Protein AF-A0A8S4SHE2-F1 (afdb_monomer_lite)

Structure (mmCIF, N/CA/C/O backbone):
data_AF-A0A8S4SHE2-F1
#
_entry.id   AF-A0A8S4SHE2-F1
#
loop_
_atom_site.group_PDB
_atom_site.id
_atom_site.type_symbol
_atom_site.label_atom_id
_atom_site.label_alt_id
_atom_site.label_comp_id
_atom_site.label_asym_id
_atom_site.label_entity_id
_atom_site.label_seq_id
_atom_site.pdbx_PDB_ins_code
_atom_site.Cartn_x
_atom_site.Cartn_y
_atom_site.Cartn_z
_atom_site.occupancy
_atom_site.B_iso_or_equiv
_atom_site.auth_seq_id
_atom_site.auth_comp_id
_atom_site.auth_asym_id
_atom_site.auth_atom_id
_atom_site.pdbx_PDB_model_num
ATOM 1 N N . MET A 1 1 ? -1.600 -21.974 38.500 1.00 65.69 1 MET A N 1
ATOM 2 C CA . MET A 1 1 ? -2.613 -21.089 37.871 1.00 65.69 1 MET A CA 1
ATOM 3 C C . MET A 1 1 ? -2.006 -19.765 37.409 1.00 65.69 1 MET A C 1
ATOM 5 O O . MET A 1 1 ? -2.206 -19.420 36.256 1.00 65.69 1 MET A O 1
ATOM 9 N N . LEU A 1 2 ? -1.180 -19.101 38.228 1.00 74.38 2 LEU A N 1
ATOM 10 C CA . LEU A 1 2 ? -0.474 -17.855 37.873 1.00 74.38 2 LEU A CA 1
ATOM 11 C C . LEU A 1 2 ? 0.337 -17.920 36.565 1.00 74.38 2 LEU A C 1
ATOM 13 O O . LEU A 1 2 ? 0.237 -17.010 35.753 1.00 74.38 2 LEU A O 1
ATOM 17 N N . LEU A 1 3 ? 1.057 -19.021 36.311 1.00 78.56 3 LEU A N 1
ATOM 18 C CA . LEU A 1 3 ? 1.857 -19.192 35.089 1.00 78.56 3 LEU A CA 1
ATOM 19 C C . LEU A 1 3 ? 1.010 -19.191 33.802 1.00 78.56 3 LEU A C 1
ATOM 21 O O . LEU A 1 3 ? 1.444 -18.660 32.788 1.00 78.56 3 LEU A O 1
ATOM 25 N N . LYS A 1 4 ? -0.215 -19.737 33.849 1.00 77.75 4 LYS A N 1
ATOM 26 C CA . LYS A 1 4 ? -1.147 -19.724 32.707 1.00 77.75 4 LYS A CA 1
ATOM 27 C C . LYS A 1 4 ? -1.701 -18.322 32.451 1.00 77.75 4 LYS A C 1
ATOM 29 O O . LYS A 1 4 ? -1.794 -17.923 31.299 1.00 77.75 4 LYS A O 1
ATOM 34 N N . CYS A 1 5 ? -2.018 -17.569 33.507 1.00 80.38 5 CYS A N 1
ATOM 35 C CA . CYS A 1 5 ? -2.469 -16.182 33.370 1.00 80.38 5 CYS A CA 1
ATOM 36 C C . CYS A 1 5 ? -1.366 -15.285 32.794 1.00 80.38 5 CYS A C 1
ATOM 38 O O . CYS A 1 5 ? -1.637 -14.485 31.907 1.00 80.38 5 CYS A O 1
ATOM 40 N N . LEU A 1 6 ? -0.123 -15.468 33.253 1.00 84.50 6 LEU A N 1
ATOM 41 C CA . LEU A 1 6 ? 1.050 -14.770 32.723 1.00 84.50 6 LEU A CA 1
ATOM 42 C C . LEU A 1 6 ? 1.265 -15.082 31.238 1.00 84.50 6 LEU A C 1
ATOM 44 O O . LEU A 1 6 ? 1.481 -14.165 30.454 1.00 84.50 6 LEU A O 1
ATOM 48 N N . LEU A 1 7 ? 1.128 -16.352 30.841 1.00 84.31 7 LEU A N 1
ATOM 49 C CA . LEU A 1 7 ? 1.239 -16.757 29.439 1.00 84.31 7 LEU A CA 1
ATOM 50 C C . LEU A 1 7 ? 0.158 -16.101 28.563 1.00 84.31 7 LEU A C 1
ATOM 52 O O . LEU A 1 7 ? 0.476 -15.568 27.506 1.00 84.31 7 LEU A O 1
ATOM 56 N N . CYS A 1 8 ? -1.103 -16.087 29.015 1.00 79.38 8 CYS A N 1
ATOM 57 C CA . CYS A 1 8 ? -2.193 -15.426 28.290 1.00 79.38 8 CYS A CA 1
ATOM 58 C C . CYS A 1 8 ? -1.965 -13.916 28.153 1.00 79.38 8 CYS A C 1
ATOM 60 O O . CYS A 1 8 ? -2.178 -13.370 27.078 1.00 79.38 8 CYS A O 1
ATOM 62 N N . PHE A 1 9 ? -1.503 -13.253 29.216 1.00 79.81 9 PHE A N 1
ATOM 63 C CA . PHE A 1 9 ? -1.263 -11.809 29.207 1.00 79.81 9 PHE A CA 1
ATOM 64 C C . PHE A 1 9 ? -0.121 -11.420 28.253 1.00 79.81 9 PHE A C 1
ATOM 66 O O . PHE A 1 9 ? -0.226 -10.449 27.507 1.00 79.81 9 PHE A O 1
ATOM 73 N N . VAL A 1 10 ? 0.950 -12.220 28.216 1.00 82.25 10 VAL A N 1
ATOM 74 C CA . VAL A 1 10 ? 2.067 -12.045 27.273 1.00 82.25 10 VAL A CA 1
ATOM 75 C C . VAL A 1 10 ? 1.609 -12.261 25.826 1.00 82.25 10 VAL A C 1
ATOM 77 O O . VAL A 1 10 ? 1.970 -11.472 24.958 1.00 82.25 10 VAL A O 1
ATOM 80 N N . LEU A 1 11 ? 0.769 -13.269 25.565 1.00 74.50 11 LEU A N 1
ATOM 81 C CA . LEU A 1 11 ? 0.211 -13.519 24.230 1.00 74.50 11 LEU A CA 1
ATOM 82 C C . LEU A 1 11 ? -0.664 -12.356 23.741 1.00 74.50 11 LEU A C 1
ATOM 84 O O . LEU A 1 11 ? -0.523 -11.953 22.595 1.00 74.50 11 LEU A O 1
ATOM 88 N N . THR A 1 12 ? -1.499 -11.766 24.603 1.00 71.25 12 THR A N 1
ATOM 89 C CA . THR A 1 12 ? -2.326 -10.601 24.232 1.00 71.25 12 THR A CA 1
ATOM 90 C C . THR A 1 12 ? -1.516 -9.327 23.986 1.00 71.25 12 THR A C 1
ATOM 92 O O . THR A 1 12 ? -1.921 -8.491 23.185 1.00 71.25 12 THR A O 1
ATOM 95 N N . LEU A 1 13 ? -0.370 -9.166 24.657 1.00 67.75 13 LEU A N 1
ATOM 96 C CA . LEU A 1 13 ? 0.529 -8.023 24.446 1.00 67.75 13 LEU A CA 1
ATOM 97 C C . LEU A 1 13 ? 1.365 -8.156 23.165 1.00 67.75 13 LEU A C 1
ATOM 99 O O . LEU A 1 13 ? 1.761 -7.149 22.589 1.00 67.75 13 LEU A O 1
ATOM 103 N N . LEU A 1 14 ? 1.636 -9.384 22.714 1.00 62.00 14 LEU A N 1
ATOM 104 C CA . LEU A 1 14 ? 2.387 -9.657 21.483 1.00 62.00 14 LEU A CA 1
ATOM 105 C C . LEU A 1 14 ? 1.541 -9.500 20.211 1.00 62.00 14 LEU A C 1
ATOM 107 O O . LEU A 1 14 ? 2.104 -9.389 19.128 1.00 62.00 14 LEU A O 1
ATOM 111 N N . THR A 1 15 ? 0.212 -9.468 20.331 1.00 56.28 15 THR A N 1
ATOM 112 C CA . THR A 1 15 ? -0.725 -9.303 19.207 1.00 56.28 15 THR A CA 1
ATOM 113 C C . THR A 1 15 ? -1.235 -7.873 19.071 1.00 56.28 15 THR A C 1
ATOM 115 O O . THR A 1 15 ? -2.353 -7.675 18.598 1.00 56.28 15 THR A O 1
ATOM 118 N N . ILE A 1 16 ? -0.464 -6.861 19.488 1.00 53.09 16 ILE A N 1
ATOM 119 C CA . ILE A 1 16 ? -0.744 -5.479 19.075 1.00 53.09 16 ILE A CA 1
ATOM 120 C C . ILE A 1 16 ? -0.407 -5.399 17.583 1.00 53.09 16 ILE A C 1
ATOM 122 O O . ILE A 1 16 ? 0.641 -4.906 17.173 1.00 53.09 16 ILE A O 1
ATOM 126 N N . GLU A 1 17 ? -1.284 -5.962 16.758 1.00 53.50 17 GLU A N 1
ATOM 127 C CA . GLU A 1 17 ? -1.369 -5.599 15.361 1.00 53.50 17 GLU A CA 1
ATOM 128 C C . GLU A 1 17 ? -1.791 -4.136 15.379 1.00 53.50 17 GLU A C 1
ATOM 130 O O . GLU A 1 17 ? -2.898 -3.803 15.808 1.00 53.50 17 GLU A O 1
ATOM 135 N N . CYS A 1 18 ? -0.868 -3.247 15.016 1.00 50.56 18 CYS A N 1
ATOM 136 C CA . CYS A 1 18 ? -1.185 -1.853 14.761 1.00 50.56 18 CYS A CA 1
ATOM 137 C C . CYS A 1 18 ? -2.160 -1.820 13.580 1.00 50.56 18 CYS A C 1
ATOM 139 O O . CYS A 1 18 ? -1.736 -1.704 12.431 1.00 50.56 18 CYS A O 1
ATOM 141 N N . TYR A 1 19 ? -3.452 -1.997 13.864 1.00 61.12 19 TYR A N 1
ATOM 142 C CA . TYR 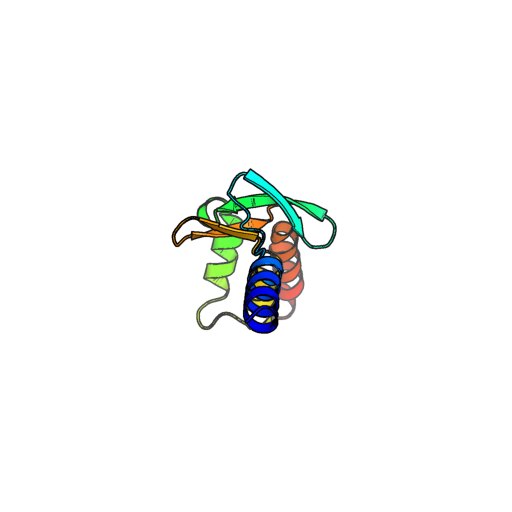A 1 19 ? -4.525 -1.810 12.903 1.00 61.12 19 TYR A CA 1
ATOM 143 C C . TYR A 1 19 ? -4.501 -0.349 12.509 1.00 61.12 19 TYR A C 1
ATOM 145 O O . TYR A 1 19 ? -4.874 0.515 13.298 1.00 61.12 19 TYR A O 1
ATOM 153 N N . GLN A 1 20 ? -3.981 -0.103 11.314 1.00 74.12 20 GLN A N 1
ATOM 154 C CA . GLN A 1 20 ? -3.879 1.229 10.767 1.00 74.12 20 GLN A CA 1
ATOM 155 C C . GLN A 1 20 ? -5.136 1.503 9.945 1.00 74.12 20 GLN A C 1
ATOM 157 O O . GLN A 1 20 ? -5.526 0.682 9.111 1.00 74.12 20 GLN A O 1
ATOM 162 N N . PHE A 1 21 ? -5.793 2.627 10.213 1.00 83.06 21 PHE A N 1
ATOM 163 C CA . PHE A 1 21 ? -7.037 3.023 9.548 1.00 83.06 21 PHE A CA 1
ATOM 164 C C . PHE A 1 21 ? -6.772 3.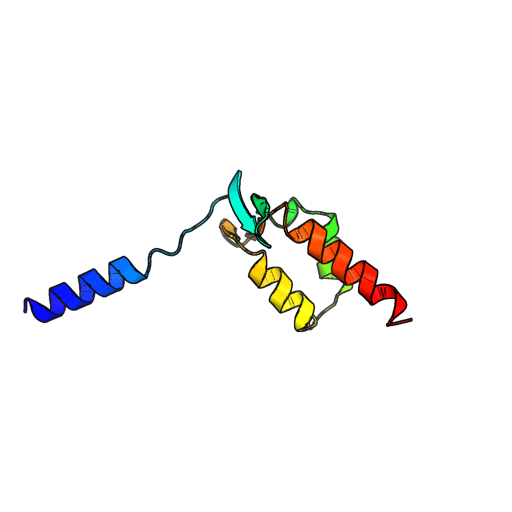995 8.393 1.00 83.06 21 PHE A C 1
ATOM 166 O O . PHE A 1 21 ? -5.693 4.584 8.275 1.00 83.06 21 PHE A O 1
ATOM 173 N N . GLU A 1 22 ? -7.763 4.191 7.521 1.00 89.62 22 GLU A N 1
ATOM 174 C CA . GLU A 1 22 ? -7.700 5.258 6.522 1.00 89.62 22 GLU A CA 1
ATOM 175 C C . GLU A 1 22 ? -7.426 6.613 7.197 1.00 89.62 22 GLU A C 1
ATOM 177 O O . GLU A 1 22 ? -8.064 6.987 8.180 1.00 89.62 22 GLU A O 1
ATOM 182 N N . GLY A 1 23 ? -6.462 7.361 6.660 1.00 87.56 23 GLY A N 1
ATOM 183 C CA . GLY A 1 23 ? -6.062 8.667 7.179 1.00 87.56 23 GLY A CA 1
ATOM 184 C C . GLY A 1 23 ? -4.950 8.630 8.228 1.00 87.56 23 GLY A C 1
ATOM 185 O O . GLY A 1 23 ? -4.377 9.680 8.516 1.00 87.56 23 GLY A O 1
ATOM 186 N N . GLU A 1 24 ? -4.583 7.460 8.752 1.00 91.75 24 GLU A N 1
ATOM 187 C CA . GLU A 1 24 ? -3.490 7.357 9.718 1.00 91.75 24 GLU A CA 1
ATOM 188 C C . GLU A 1 24 ? -2.107 7.512 9.081 1.00 91.75 24 GLU A C 1
ATOM 190 O O . GLU A 1 24 ? -1.895 7.278 7.886 1.00 91.75 24 GLU A O 1
ATOM 195 N 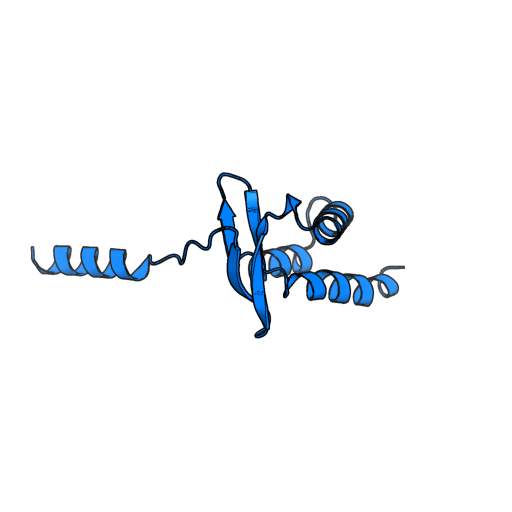N . HIS A 1 25 ? -1.145 7.930 9.903 1.00 92.19 25 HIS A N 1
ATOM 196 C CA . HIS A 1 25 ? 0.246 8.046 9.497 1.00 92.19 25 HIS A CA 1
ATOM 197 C C . HIS A 1 25 ? 0.872 6.665 9.316 1.00 92.19 25 HIS A C 1
ATOM 199 O O . HIS A 1 25 ? 0.837 5.834 10.217 1.00 92.19 25 HIS A O 1
ATOM 205 N N . CYS A 1 26 ? 1.527 6.476 8.176 1.00 91.69 26 CYS A N 1
ATOM 206 C CA . CYS A 1 26 ? 2.287 5.273 7.860 1.00 91.69 26 CYS A CA 1
ATOM 207 C C . CYS A 1 26 ? 3.726 5.641 7.504 1.00 91.69 26 CYS A C 1
ATOM 209 O O . CYS A 1 26 ? 4.022 6.783 7.149 1.00 91.69 26 CYS A O 1
ATOM 211 N N . THR A 1 27 ? 4.630 4.667 7.579 1.00 90.19 27 THR A N 1
ATOM 212 C CA . THR A 1 27 ? 5.981 4.794 7.025 1.00 90.19 27 THR A CA 1
ATOM 213 C C . THR A 1 27 ? 6.223 3.635 6.077 1.00 90.19 27 THR A C 1
ATOM 215 O O . THR A 1 27 ? 6.146 2.483 6.487 1.00 90.19 27 THR A O 1
ATOM 218 N N . ALA A 1 28 ? 6.529 3.947 4.824 1.00 87.06 28 ALA 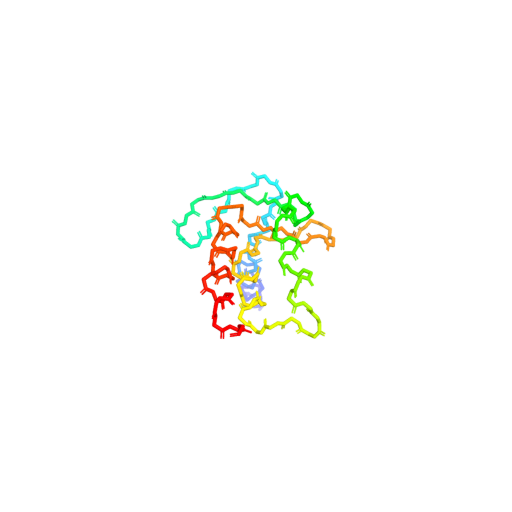A N 1
ATOM 219 C CA . ALA A 1 28 ? 6.934 2.977 3.816 1.00 87.06 28 ALA A CA 1
ATOM 220 C C . ALA A 1 28 ? 8.262 3.437 3.219 1.00 87.06 28 ALA A C 1
ATOM 222 O O . ALA A 1 28 ? 8.435 4.627 2.966 1.00 87.06 28 ALA A O 1
ATOM 223 N N . ASP A 1 29 ? 9.220 2.524 3.063 1.00 83.06 29 ASP A N 1
ATOM 224 C CA . ASP A 1 29 ? 10.552 2.836 2.517 1.00 83.06 29 ASP A CA 1
ATOM 225 C C . ASP A 1 29 ? 11.276 3.965 3.268 1.00 83.06 29 ASP A C 1
ATOM 227 O O . ASP A 1 29 ? 11.971 4.800 2.692 1.00 83.06 29 ASP A O 1
ATOM 231 N N . SER A 1 30 ? 11.103 4.003 4.594 1.00 84.44 30 SER A N 1
ATOM 232 C CA . SER A 1 30 ? 11.606 5.076 5.472 1.00 84.44 30 SER A CA 1
ATOM 233 C C . SER A 1 30 ? 11.036 6.470 5.171 1.00 84.44 30 SER A C 1
ATOM 235 O O . SER A 1 30 ? 11.565 7.471 5.655 1.00 84.44 30 SER A O 1
ATOM 237 N N . ARG A 1 31 ? 9.952 6.559 4.392 1.00 85.88 31 ARG A N 1
ATOM 238 C CA . ARG A 1 31 ? 9.265 7.810 4.066 1.00 85.88 31 ARG A CA 1
ATOM 239 C C . ARG A 1 31 ? 7.916 7.885 4.779 1.00 85.88 31 ARG A C 1
ATOM 241 O O . ARG A 1 31 ? 7.140 6.928 4.710 1.00 85.88 31 ARG A O 1
ATOM 248 N N . PRO A 1 32 ? 7.602 9.017 5.430 1.00 89.56 32 PRO A N 1
ATOM 249 C CA . PRO A 1 32 ? 6.295 9.216 6.033 1.00 89.56 32 PRO A CA 1
ATOM 250 C C . PRO A 1 32 ? 5.222 9.328 4.946 1.00 89.56 32 PRO A C 1
ATOM 252 O O . PRO A 1 32 ? 5.439 9.923 3.889 1.00 89.56 32 PRO A O 1
ATOM 255 N N . GLY A 1 33 ? 4.044 8.790 5.227 1.00 91.38 33 GLY A N 1
ATOM 256 C CA . GLY A 1 33 ? 2.890 8.812 4.344 1.00 91.38 33 GLY A CA 1
ATOM 257 C C . GLY A 1 33 ? 1.576 8.742 5.113 1.00 91.38 33 GLY A C 1
ATOM 258 O O . GLY A 1 33 ? 1.527 8.922 6.331 1.00 91.38 33 GLY A O 1
ATOM 259 N N . THR A 1 34 ? 0.507 8.472 4.369 1.00 92.44 34 THR A N 1
ATOM 260 C CA . THR A 1 34 ? -0.842 8.301 4.910 1.00 92.44 34 THR A CA 1
ATOM 261 C C . THR A 1 34 ? -1.457 7.029 4.351 1.00 92.44 34 THR A C 1
ATOM 263 O O . THR A 1 34 ? -1.347 6.781 3.146 1.00 92.44 34 THR A O 1
ATOM 266 N N . CYS A 1 35 ? -2.103 6.250 5.212 1.00 94.12 35 CYS A N 1
ATOM 267 C CA . CYS A 1 35 ? -2.898 5.098 4.817 1.00 94.12 35 CYS A CA 1
ATOM 268 C C . CYS A 1 35 ? -4.119 5.530 4.018 1.00 94.12 35 CYS A C 1
ATOM 270 O O . CYS A 1 35 ? -4.907 6.359 4.474 1.00 94.12 35 CYS A O 1
ATOM 272 N N . LYS A 1 36 ? -4.278 4.966 2.823 1.00 93.62 36 LYS A N 1
ATOM 273 C CA . LYS A 1 36 ? -5.429 5.203 1.950 1.00 93.62 36 LYS A CA 1
ATOM 274 C C . LYS A 1 36 ? -5.978 3.897 1.420 1.00 93.62 36 LYS A C 1
ATOM 276 O O . LYS A 1 36 ? -5.222 2.952 1.215 1.00 93.62 36 LYS A O 1
ATOM 281 N N . LEU A 1 37 ? -7.276 3.875 1.144 1.00 93.44 37 LEU A N 1
ATOM 282 C CA . LEU A 1 37 ? -7.914 2.755 0.463 1.00 93.44 37 LEU A CA 1
ATOM 283 C C . LEU A 1 37 ? -7.254 2.528 -0.899 1.00 93.44 37 LEU A C 1
ATOM 285 O O . LEU A 1 37 ? -6.921 3.486 -1.609 1.00 93.44 37 LEU A O 1
ATOM 289 N N . LEU A 1 38 ? -7.067 1.266 -1.284 1.00 91.75 38 LEU A N 1
ATOM 290 C CA . LEU A 1 38 ? -6.484 0.946 -2.582 1.00 91.75 38 LEU A CA 1
ATOM 291 C C . LEU A 1 38 ? -7.303 1.562 -3.732 1.00 91.75 38 LEU A C 1
ATOM 293 O O . LEU A 1 38 ? -6.700 2.075 -4.675 1.00 91.75 38 LEU A O 1
ATOM 297 N N . SER A 1 39 ? -8.641 1.613 -3.627 1.00 92.44 39 SER A N 1
ATOM 298 C CA . SER A 1 39 ? -9.545 2.297 -4.575 1.00 92.44 39 SER A CA 1
ATOM 299 C C . SER A 1 39 ? -9.221 3.771 -4.807 1.00 92.44 39 SER A C 1
ATOM 301 O O . SER A 1 39 ? -9.445 4.285 -5.904 1.00 92.44 39 SER A O 1
ATOM 303 N N . GLN A 1 40 ? -8.637 4.448 -3.819 1.00 92.44 40 GLN A N 1
ATOM 304 C CA . GLN A 1 40 ? -8.250 5.857 -3.903 1.00 92.44 40 GLN A CA 1
ATOM 305 C C . GLN A 1 40 ? -6.894 6.068 -4.595 1.00 92.44 40 GLN A C 1
ATOM 307 O O . GLN A 1 40 ? -6.454 7.208 -4.763 1.00 92.44 40 GLN A O 1
ATOM 312 N N . CYS A 1 41 ? -6.227 4.990 -5.015 1.00 90.50 41 CYS A N 1
ATOM 313 C CA . CYS A 1 41 ? -4.919 5.007 -5.663 1.00 90.50 41 CYS A CA 1
ATOM 314 C C . CYS A 1 41 ? -5.037 4.528 -7.124 1.00 90.50 41 CYS A C 1
ATOM 316 O O . CYS A 1 41 ? -4.551 3.445 -7.455 1.00 90.50 41 CYS A O 1
ATOM 318 N N . PRO A 1 42 ? -5.657 5.308 -8.036 1.00 90.31 42 PRO A N 1
ATOM 319 C CA . PRO A 1 42 ? -6.039 4.832 -9.369 1.00 90.31 42 PRO A CA 1
ATOM 320 C C . PRO A 1 42 ? -4.854 4.332 -10.199 1.00 90.31 42 PRO A C 1
ATOM 322 O O . PRO A 1 42 ? -4.968 3.314 -10.874 1.00 90.31 42 PRO A O 1
ATOM 325 N N . LYS A 1 43 ? -3.697 4.999 -10.101 1.00 89.19 43 LYS A N 1
ATOM 326 C CA . LYS A 1 43 ? -2.481 4.584 -10.812 1.00 89.19 43 LYS A CA 1
ATOM 327 C C . LYS A 1 43 ? -1.955 3.234 -10.316 1.00 89.19 43 LYS A C 1
ATOM 329 O O . LYS A 1 43 ? -1.601 2.384 -11.118 1.00 89.19 43 LYS A O 1
ATOM 334 N N . LEU A 1 44 ? -1.938 3.016 -9.000 1.00 89.19 44 LEU A N 1
ATOM 335 C CA . LEU A 1 44 ? -1.524 1.735 -8.425 1.00 89.19 44 LEU A CA 1
ATOM 336 C C . LEU A 1 44 ? -2.495 0.615 -8.819 1.00 89.19 44 LEU A C 1
ATOM 338 O O . LEU A 1 44 ? -2.068 -0.476 -9.179 1.00 89.19 44 LEU A O 1
ATOM 342 N N . LEU A 1 45 ? -3.797 0.894 -8.782 1.00 89.75 45 LEU A N 1
ATOM 343 C CA . LEU A 1 45 ? -4.842 -0.038 -9.202 1.00 89.75 45 LEU A CA 1
ATOM 344 C C . LEU A 1 45 ? -4.698 -0.450 -10.667 1.00 89.75 45 LEU A C 1
ATOM 346 O O . LEU A 1 45 ? -4.885 -1.618 -11.006 1.00 89.75 45 LEU A O 1
ATOM 350 N N . GLU A 1 46 ? -4.358 0.502 -11.530 1.00 91.06 46 GLU A N 1
ATOM 351 C CA . GLU A 1 46 ? -4.072 0.237 -12.933 1.00 91.06 46 GLU A CA 1
ATOM 352 C C . GLU A 1 46 ? -2.851 -0.678 -13.093 1.00 91.06 46 GLU A C 1
ATOM 354 O O . GLU A 1 46 ? -2.940 -1.677 -13.804 1.00 91.06 46 GLU A O 1
ATOM 359 N N . GLU A 1 47 ? -1.760 -0.420 -12.371 1.00 86.62 47 GLU A N 1
ATOM 360 C CA . GLU A 1 47 ? -0.572 -1.283 -12.409 1.00 86.62 47 GLU A CA 1
ATOM 361 C C . GLU A 1 47 ? -0.844 -2.692 -11.869 1.00 86.62 47 GLU A C 1
ATOM 363 O O . GLU A 1 47 ? -0.445 -3.684 -12.480 1.00 86.62 47 GLU A O 1
ATOM 368 N N . ILE A 1 48 ? -1.603 -2.812 -10.777 1.00 88.94 48 ILE A N 1
ATOM 369 C CA . ILE A 1 48 ? -2.051 -4.106 -10.243 1.00 88.94 48 ILE A CA 1
ATOM 370 C C . ILE A 1 48 ? -2.833 -4.888 -11.302 1.00 88.94 48 ILE A C 1
ATOM 372 O O . ILE A 1 48 ? -2.610 -6.087 -11.470 1.00 88.94 48 ILE A O 1
ATOM 376 N N . ARG A 1 49 ? -3.731 -4.218 -12.038 1.00 91.06 49 ARG A N 1
ATOM 377 C CA . ARG A 1 49 ? -4.505 -4.841 -13.122 1.00 91.06 49 ARG A CA 1
ATOM 378 C C . ARG A 1 49 ? -3.611 -5.254 -14.291 1.00 91.06 49 ARG A C 1
ATOM 380 O O . ARG A 1 49 ? -3.792 -6.349 -14.819 1.00 91.06 49 ARG A O 1
ATOM 387 N N . ARG A 1 50 ? -2.637 -4.420 -14.670 1.00 90.25 50 ARG A N 1
ATOM 388 C CA . ARG A 1 50 ? -1.670 -4.708 -15.747 1.00 90.25 50 ARG A CA 1
ATOM 389 C C . ARG A 1 50 ? -0.759 -5.892 -15.426 1.00 90.25 50 ARG A C 1
ATOM 391 O O . ARG A 1 50 ? -0.390 -6.627 -16.333 1.00 90.25 50 ARG A O 1
ATOM 398 N N . CYS A 1 51 ? -0.446 -6.118 -14.150 1.00 86.69 51 CYS A N 1
ATOM 399 C CA . CYS A 1 51 ? 0.380 -7.247 -13.713 1.00 86.69 51 CYS A CA 1
ATOM 400 C C . CYS A 1 51 ? -0.254 -8.626 -13.961 1.00 86.69 51 CYS A C 1
ATOM 402 O O . CYS A 1 51 ? 0.461 -9.627 -13.960 1.00 86.69 51 CYS A O 1
ATOM 404 N N . GLY A 1 52 ? -1.573 -8.690 -14.170 1.00 87.81 52 GLY A N 1
ATOM 405 C CA . GLY A 1 52 ? -2.286 -9.926 -14.477 1.00 87.81 52 GLY A CA 1
ATOM 406 C C . GLY A 1 52 ? -2.451 -10.888 -13.293 1.00 87.81 52 GLY A C 1
ATOM 407 O O . GLY A 1 52 ? -2.118 -10.591 -12.143 1.00 87.81 52 GLY A O 1
ATOM 408 N N . SER A 1 53 ? -3.010 -12.065 -13.591 1.00 90.31 53 SER A N 1
ATOM 409 C CA . SER A 1 53 ? -3.232 -13.155 -12.636 1.00 90.31 53 SER A CA 1
ATOM 410 C C . SER A 1 53 ? -2.661 -14.465 -13.201 1.00 90.31 53 SER A C 1
ATOM 412 O O . SER A 1 53 ? -3.075 -14.866 -14.289 1.00 90.31 53 SER A O 1
ATOM 414 N N . PRO A 1 54 ? -1.727 -15.140 -12.502 1.00 90.12 54 PRO A N 1
ATOM 415 C CA . PRO A 1 54 ? -1.258 -14.831 -11.153 1.00 90.12 54 PRO A CA 1
ATOM 416 C C . PRO A 1 54 ? -0.293 -13.636 -11.114 1.00 90.12 54 PRO A C 1
ATOM 418 O O . PRO A 1 54 ? 0.613 -13.524 -11.933 1.00 90.12 54 PRO A O 1
ATOM 421 N N . MET A 1 55 ? -0.446 -12.777 -10.103 1.00 90.75 55 MET A N 1
ATOM 422 C CA . MET A 1 55 ? 0.423 -11.613 -9.915 1.00 90.75 55 MET A CA 1
ATOM 423 C C . MET A 1 55 ? 1.892 -12.031 -9.706 1.00 90.75 55 MET A C 1
ATOM 425 O O . MET A 1 55 ? 2.140 -12.921 -8.875 1.00 90.75 55 MET A O 1
ATOM 429 N N . PRO A 1 56 ? 2.867 -11.363 -10.358 1.00 90.38 56 PRO A N 1
ATOM 430 C CA . PRO A 1 56 ? 4.287 -11.646 -10.190 1.00 90.38 56 PRO A CA 1
ATOM 431 C C . PRO A 1 56 ? 4.748 -11.567 -8.722 1.00 90.38 56 PRO A C 1
ATOM 433 O O . PRO A 1 56 ? 4.305 -10.679 -7.986 1.00 90.38 56 PRO A O 1
ATOM 436 N N . PRO A 1 57 ? 5.677 -12.437 -8.272 1.00 90.44 57 PRO A N 1
ATOM 437 C CA . PRO A 1 57 ? 6.117 -12.467 -6.873 1.00 90.44 57 PRO A CA 1
ATOM 438 C C . PRO A 1 57 ? 6.696 -11.144 -6.358 1.00 90.44 57 PRO A C 1
ATOM 440 O O . PRO A 1 57 ? 6.470 -10.791 -5.203 1.00 90.44 57 PRO A O 1
ATOM 443 N N . HIS A 1 58 ? 7.420 -10.405 -7.206 1.00 86.88 58 HIS A N 1
ATOM 444 C CA . HIS A 1 58 ? 8.016 -9.120 -6.830 1.00 86.88 58 HIS A CA 1
ATOM 445 C C . HIS A 1 58 ? 6.944 -8.053 -6.573 1.00 86.88 58 HIS A C 1
ATOM 447 O O . HIS A 1 58 ? 7.001 -7.369 -5.556 1.00 86.88 58 HIS A O 1
ATOM 453 N N . MET A 1 59 ? 5.917 -7.981 -7.425 1.00 88.81 59 MET A N 1
ATOM 454 C CA . MET A 1 59 ? 4.777 -7.080 -7.232 1.00 88.81 59 MET A CA 1
ATOM 455 C C . MET A 1 59 ? 3.978 -7.436 -5.988 1.00 88.81 59 MET A C 1
ATOM 457 O O . MET A 1 59 ? 3.640 -6.559 -5.200 1.00 88.81 59 MET A O 1
ATOM 461 N N . ARG A 1 60 ? 3.738 -8.731 -5.763 1.00 91.06 60 ARG A N 1
ATOM 462 C CA . ARG A 1 60 ? 3.037 -9.200 -4.565 1.00 91.06 60 ARG A CA 1
ATOM 463 C C . ARG A 1 60 ? 3.769 -8.802 -3.286 1.00 91.06 60 ARG A C 1
ATOM 465 O O . ARG A 1 60 ? 3.138 -8.267 -2.382 1.00 91.06 60 ARG A O 1
ATOM 472 N N . ARG A 1 61 ? 5.086 -9.030 -3.228 1.00 90.62 61 ARG A N 1
ATOM 473 C CA . ARG A 1 61 ? 5.918 -8.627 -2.084 1.00 90.62 61 ARG A CA 1
ATOM 474 C C . ARG A 1 61 ? 5.853 -7.119 -1.873 1.00 90.62 61 ARG A C 1
ATOM 476 O O . ARG A 1 61 ? 5.655 -6.667 -0.754 1.00 90.62 61 ARG A O 1
ATOM 483 N N . ARG A 1 62 ? 5.943 -6.349 -2.956 1.00 88.06 62 ARG A N 1
ATOM 484 C CA . ARG A 1 62 ? 5.920 -4.894 -2.868 1.00 88.06 62 ARG A CA 1
ATOM 485 C C . ARG A 1 62 ? 4.580 -4.348 -2.370 1.00 88.06 62 ARG A C 1
ATOM 487 O O . ARG A 1 62 ? 4.562 -3.443 -1.550 1.00 88.06 62 ARG A O 1
ATOM 494 N N . LEU A 1 63 ? 3.456 -4.923 -2.798 1.00 90.00 63 LEU A N 1
ATOM 495 C CA . LEU A 1 63 ?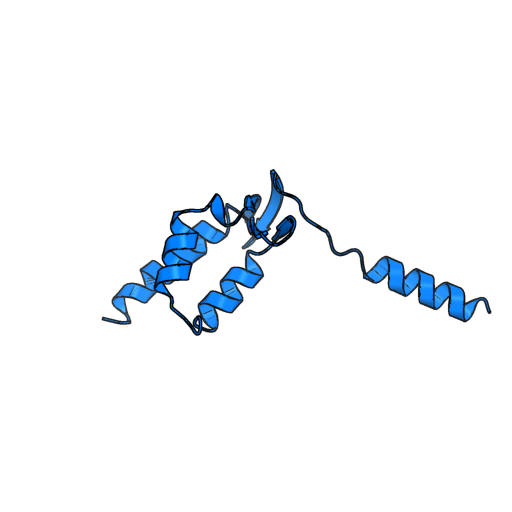 2.136 -4.559 -2.266 1.00 90.00 63 LEU A CA 1
ATOM 496 C C . LEU A 1 63 ? 1.988 -4.905 -0.781 1.00 90.00 63 LEU A C 1
ATOM 498 O O . LEU A 1 63 ? 1.347 -4.155 -0.056 1.00 90.00 63 LEU A O 1
ATOM 502 N N . GLN A 1 64 ? 2.590 -6.008 -0.327 1.00 90.50 64 GLN A N 1
ATOM 503 C CA . GLN A 1 64 ? 2.608 -6.377 1.091 1.00 90.50 64 GLN A CA 1
ATOM 504 C C . GLN A 1 64 ? 3.423 -5.384 1.929 1.00 90.50 64 GLN A C 1
ATOM 506 O O . GLN A 1 64 ? 2.968 -4.993 2.994 1.00 90.50 64 GLN A O 1
ATOM 511 N N . GLU A 1 65 ? 4.584 -4.940 1.439 1.00 89.19 65 GLU A N 1
ATOM 512 C CA . GLU A 1 65 ? 5.430 -3.936 2.114 1.00 89.19 65 GLU A CA 1
ATOM 513 C C . GLU A 1 65 ? 4.743 -2.571 2.256 1.00 89.19 65 GLU A C 1
ATOM 515 O O . GLU A 1 65 ? 5.017 -1.827 3.194 1.00 89.19 65 GLU A O 1
ATOM 520 N N . LEU A 1 66 ? 3.853 -2.236 1.321 1.00 90.00 66 LEU A N 1
ATOM 521 C CA . LEU A 1 66 ? 3.100 -0.984 1.331 1.00 90.00 66 LEU A CA 1
ATOM 522 C C . LEU A 1 66 ? 1.752 -1.074 2.032 1.00 90.00 66 LEU A C 1
ATOM 524 O O . LEU A 1 66 ? 1.135 -0.034 2.284 1.00 90.00 66 LEU A O 1
ATOM 528 N N . GLY A 1 67 ? 1.283 -2.293 2.286 1.00 91.56 67 GLY A N 1
ATOM 529 C CA . GLY A 1 67 ? 0.048 -2.545 2.998 1.00 91.56 67 GLY A CA 1
ATOM 530 C C . GLY A 1 67 ? 0.170 -2.006 4.412 1.00 91.56 67 GLY A C 1
ATOM 531 O O . GLY A 1 67 ? 1.086 -2.372 5.142 1.00 91.56 67 GLY A O 1
ATOM 532 N N . CYS A 1 68 ? -0.747 -1.127 4.794 1.00 92.31 68 CYS A N 1
ATOM 533 C CA . CYS A 1 68 ? -0.780 -0.605 6.154 1.00 92.31 68 CYS A CA 1
ATOM 534 C C . CYS A 1 68 ? -2.007 -1.063 6.940 1.00 92.31 68 CYS A C 1
ATOM 536 O O . CYS A 1 68 ? -2.092 -0.797 8.126 1.00 92.31 68 CYS A O 1
ATOM 538 N N . GLY A 1 69 ? -2.927 -1.810 6.334 1.00 91.25 69 GLY A N 1
ATOM 539 C CA . GLY A 1 69 ? -4.070 -2.365 7.047 1.00 91.25 69 GLY A CA 1
ATOM 540 C C . GLY A 1 69 ? -5.190 -2.772 6.107 1.00 91.25 69 GLY A C 1
ATOM 541 O O . GLY A 1 69 ? -4.994 -2.904 4.897 1.00 91.25 69 GLY A O 1
ATOM 542 N N . PHE A 1 70 ? -6.374 -2.936 6.684 1.00 91.81 70 PHE A N 1
ATOM 543 C CA . PHE A 1 70 ? -7.613 -3.202 5.968 1.00 91.81 70 PHE A CA 1
ATOM 544 C C . PHE A 1 70 ? -8.740 -2.373 6.572 1.00 91.81 70 PHE A C 1
ATOM 546 O O . PHE A 1 70 ? -8.814 -2.200 7.788 1.00 91.81 70 PHE A O 1
ATOM 553 N N . GLN A 1 71 ? -9.643 -1.914 5.717 1.00 90.75 71 GLN A N 1
ATOM 554 C CA . GLN A 1 71 ? -10.917 -1.344 6.119 1.00 90.75 71 GLN A CA 1
ATOM 555 C C . GLN A 1 71 ? -12.019 -2.198 5.506 1.00 90.75 71 GLN A C 1
ATOM 557 O O . GLN A 1 71 ? -12.216 -2.193 4.294 1.00 90.75 71 GLN A O 1
ATOM 562 N N . LEU A 1 72 ? -12.718 -2.951 6.360 1.00 88.31 72 LEU A N 1
ATOM 563 C CA . LEU A 1 72 ? -13.611 -4.035 5.939 1.00 88.31 72 LEU A CA 1
ATOM 564 C C . LEU A 1 72 ? -12.841 -5.070 5.096 1.00 88.31 72 LEU A C 1
ATOM 566 O O . LEU A 1 72 ? -11.934 -5.721 5.608 1.00 88.31 72 LEU A O 1
ATOM 570 N N . ASP A 1 73 ? -13.198 -5.225 3.827 1.00 89.62 73 ASP A N 1
ATOM 571 C CA . ASP A 1 73 ? -12.584 -6.110 2.839 1.00 89.62 73 ASP A CA 1
ATOM 572 C C . ASP A 1 73 ? -11.632 -5.376 1.879 1.00 89.62 73 ASP A C 1
ATOM 574 O O . ASP A 1 73 ? -11.033 -5.997 0.996 1.00 89.62 73 ASP A O 1
ATOM 578 N N . GLU A 1 74 ? -11.443 -4.067 2.062 1.00 90.75 74 GLU A N 1
ATOM 579 C CA . GLU A 1 74 ? -10.585 -3.257 1.209 1.00 90.75 74 GLU A CA 1
ATOM 580 C C . GLU A 1 74 ? -9.187 -3.042 1.826 1.00 90.75 74 GLU A C 1
ATOM 582 O O . GLU A 1 74 ? -9.074 -2.562 2.960 1.00 90.75 74 GLU A O 1
ATOM 587 N N . PRO A 1 75 ? -8.094 -3.363 1.104 1.00 92.12 75 PRO A N 1
ATOM 588 C CA . PRO A 1 75 ? -6.741 -3.124 1.592 1.00 92.12 75 PRO A CA 1
ATOM 589 C C . PRO A 1 75 ? -6.398 -1.631 1.623 1.00 92.12 75 PRO A C 1
ATOM 591 O O . PRO A 1 75 ? -6.707 -0.876 0.696 1.00 92.12 75 PRO A O 1
ATOM 594 N N . LEU A 1 76 ? -5.674 -1.233 2.667 1.00 93.75 76 LEU A N 1
ATOM 595 C CA . LEU A 1 76 ? -5.077 0.091 2.811 1.00 93.75 76 LEU A CA 1
ATOM 596 C C . LEU A 1 76 ? -3.608 0.058 2.381 1.00 93.75 76 LEU A C 1
ATOM 598 O O . LEU A 1 76 ? -2.868 -0.867 2.721 1.00 93.75 76 LEU A O 1
ATOM 602 N N . VAL A 1 77 ? -3.167 1.097 1.676 1.00 93.31 77 VAL A N 1
ATOM 603 C CA . VAL A 1 77 ? -1.789 1.267 1.199 1.00 93.31 77 VAL A CA 1
ATOM 604 C C . VAL A 1 77 ? -1.209 2.611 1.633 1.00 93.31 77 VAL A C 1
ATOM 606 O O . VAL A 1 77 ? -1.909 3.623 1.702 1.00 93.31 77 VAL A O 1
ATOM 609 N N . CYS A 1 78 ? 0.097 2.644 1.892 1.00 93.25 78 CYS A N 1
ATOM 610 C CA . CYS A 1 78 ? 0.795 3.863 2.288 1.00 93.25 78 CYS A CA 1
ATOM 611 C C . CYS A 1 78 ? 1.090 4.775 1.078 1.00 93.25 78 CYS A C 1
ATOM 613 O O . CYS A 1 78 ? 1.874 4.416 0.193 1.00 93.25 78 CYS A O 1
ATOM 615 N N . LEU A 1 79 ? 0.494 5.982 1.030 1.00 87.38 79 LEU A N 1
ATOM 616 C CA . LEU A 1 79 ? 0.452 6.806 -0.193 1.00 87.38 79 LEU A CA 1
ATOM 617 C C . LEU A 1 79 ? 1.833 7.251 -0.720 1.00 87.38 79 LEU A C 1
ATOM 619 O O . LEU A 1 79 ? 2.018 7.460 -1.914 1.00 87.38 79 LEU A O 1
ATOM 623 N N . LYS A 1 80 ? 2.818 7.409 0.161 1.00 83.25 80 LYS A N 1
ATOM 624 C CA . LYS A 1 80 ? 4.170 7.813 -0.247 1.00 83.25 80 LYS A CA 1
ATOM 625 C C . LYS A 1 80 ? 5.066 6.656 -0.663 1.00 83.25 80 LYS A C 1
ATOM 627 O O . LYS A 1 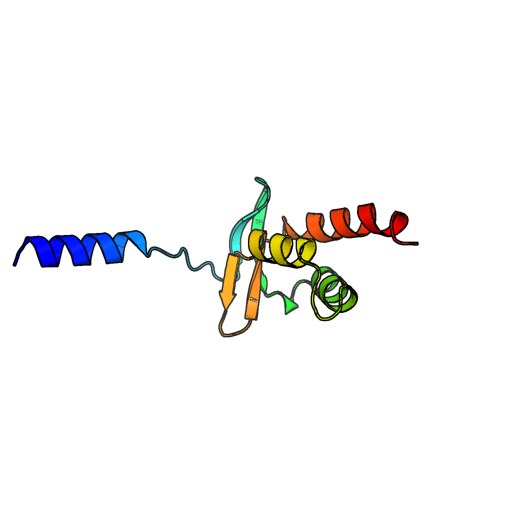80 ? 6.032 6.893 -1.379 1.00 83.25 80 LYS A O 1
ATOM 632 N N . GLY A 1 81 ? 4.706 5.427 -0.305 1.00 73.50 81 GLY A N 1
ATOM 633 C CA . GLY A 1 81 ? 5.437 4.243 -0.739 1.00 73.50 81 GLY A CA 1
ATOM 634 C C . GLY A 1 81 ? 4.977 3.688 -2.095 1.00 73.50 81 GLY A C 1
ATOM 635 O O . GLY A 1 81 ? 5.794 3.145 -2.828 1.00 73.50 81 GLY A O 1
ATOM 636 N N . TRP A 1 82 ? 3.714 3.854 -2.522 1.00 73.75 82 TRP A N 1
ATOM 637 C CA . TRP A 1 82 ? 3.298 3.315 -3.841 1.00 73.75 82 TRP A CA 1
ATOM 638 C C . TRP A 1 82 ? 3.790 4.121 -5.039 1.00 73.75 82 TRP A C 1
ATOM 640 O O . TRP A 1 82 ? 3.864 3.569 -6.138 1.00 73.75 82 TRP A O 1
ATOM 650 N N . GLU A 1 83 ? 4.169 5.390 -4.856 1.00 76.81 83 GLU A N 1
ATOM 651 C CA . GLU A 1 83 ? 4.899 6.135 -5.890 1.00 76.81 83 GLU A CA 1
ATOM 652 C C . GLU A 1 83 ? 6.160 5.344 -6.316 1.00 76.81 83 GLU A C 1
ATOM 654 O O . GLU A 1 83 ? 6.511 5.322 -7.497 1.00 76.81 83 GLU A O 1
ATOM 659 N N . GLU A 1 84 ? 6.783 4.596 -5.395 1.00 73.12 84 GLU A N 1
ATOM 660 C CA . GLU A 1 84 ? 7.916 3.719 -5.698 1.00 73.12 84 GLU A CA 1
ATOM 661 C C . GLU A 1 84 ? 7.532 2.453 -6.472 1.00 73.12 84 GLU A C 1
ATOM 663 O O . GLU A 1 84 ? 8.322 2.030 -7.311 1.00 73.12 84 GLU A O 1
ATOM 668 N N . ILE A 1 85 ? 6.334 1.876 -6.277 1.00 74.25 85 ILE A N 1
ATOM 669 C CA . ILE A 1 85 ? 5.854 0.773 -7.136 1.00 74.25 85 ILE A CA 1
ATOM 670 C C . ILE A 1 85 ? 5.871 1.209 -8.591 1.00 74.25 85 ILE A C 1
ATOM 672 O O . ILE A 1 85 ? 6.416 0.508 -9.437 1.00 74.25 85 ILE A O 1
ATOM 676 N N . ILE A 1 86 ? 5.289 2.371 -8.881 1.00 76.75 86 ILE A N 1
ATOM 677 C CA . ILE A 1 86 ? 5.197 2.863 -10.255 1.00 76.75 86 ILE A CA 1
ATOM 678 C C . ILE A 1 86 ? 6.587 3.103 -10.821 1.00 76.75 86 ILE A C 1
ATOM 680 O O . ILE A 1 86 ? 6.863 2.717 -11.952 1.00 76.75 86 ILE A O 1
ATOM 684 N N . ASN A 1 87 ? 7.482 3.694 -10.032 1.00 76.31 87 ASN A N 1
ATOM 685 C CA . ASN A 1 87 ? 8.857 3.902 -10.464 1.00 76.31 87 ASN A CA 1
ATOM 686 C C . ASN A 1 87 ? 9.573 2.570 -10.728 1.00 76.31 87 ASN A C 1
ATOM 688 O O . ASN A 1 87 ? 10.210 2.433 -11.766 1.00 76.31 87 ASN A O 1
ATOM 692 N N . ALA A 1 88 ? 9.436 1.577 -9.846 1.00 69.06 88 ALA A N 1
ATOM 693 C CA . ALA A 1 88 ? 10.047 0.261 -10.008 1.00 69.06 88 ALA A CA 1
ATOM 694 C C . ALA A 1 88 ? 9.505 -0.479 -11.241 1.00 69.06 88 ALA A C 1
ATOM 696 O O . ALA A 1 88 ? 10.286 -1.014 -12.024 1.00 69.06 88 ALA A O 1
ATOM 697 N N . VAL A 1 89 ? 8.188 -0.464 -11.459 1.00 71.12 89 VAL A N 1
ATOM 698 C CA . VAL A 1 89 ? 7.562 -1.066 -12.646 1.00 71.12 89 VAL A CA 1
ATOM 699 C C . VAL A 1 89 ? 8.001 -0.342 -13.919 1.00 71.12 89 VAL A C 1
ATOM 701 O O . VAL A 1 89 ? 8.419 -0.991 -14.874 1.00 71.12 89 VAL A O 1
ATOM 704 N N . ASN A 1 90 ? 7.997 0.993 -13.929 1.00 68.62 90 ASN A N 1
ATOM 705 C CA . ASN A 1 90 ? 8.450 1.775 -15.080 1.00 68.62 90 ASN A CA 1
ATOM 706 C C . ASN A 1 90 ? 9.934 1.536 -15.393 1.00 68.62 90 ASN A C 1
ATOM 708 O O . ASN A 1 90 ? 10.293 1.438 -16.564 1.00 68.62 90 ASN A O 1
ATOM 712 N N . LEU A 1 91 ? 10.787 1.389 -14.375 1.00 63.69 91 LEU A N 1
ATOM 713 C CA . LEU A 1 91 ? 12.204 1.052 -14.549 1.00 63.69 91 LEU A CA 1
ATOM 714 C C . LEU A 1 91 ? 12.413 -0.357 -15.119 1.00 63.69 91 LEU A C 1
ATOM 716 O O . LEU A 1 91 ? 13.384 -0.581 -15.837 1.00 63.69 91 LEU A O 1
ATOM 720 N N . LEU A 1 92 ? 11.513 -1.298 -14.824 1.00 57.78 92 LEU A N 1
ATOM 721 C CA . LEU A 1 92 ? 11.556 -2.661 -15.358 1.00 57.78 92 LEU A CA 1
ATOM 722 C C . LEU A 1 92 ? 10.869 -2.798 -16.724 1.00 57.78 92 LEU A C 1
ATOM 724 O O . LEU A 1 92 ? 11.186 -3.730 -17.458 1.00 57.78 92 LEU A O 1
ATOM 728 N N . SER A 1 93 ? 9.979 -1.875 -17.100 1.00 57.78 93 SER A N 1
ATOM 729 C CA . SER A 1 93 ? 9.272 -1.902 -18.389 1.00 57.78 93 SER A CA 1
ATOM 730 C C . SER A 1 93 ? 10.181 -2.025 -19.631 1.00 57.78 93 SER A C 1
ATOM 732 O O . SER A 1 93 ? 9.844 -2.832 -20.499 1.00 57.78 93 SER A O 1
ATOM 734 N N . PRO A 1 94 ? 11.358 -1.363 -19.733 1.00 55.12 94 PRO A N 1
ATOM 735 C CA . PRO A 1 94 ? 12.255 -1.556 -20.877 1.00 55.12 94 PRO A CA 1
ATOM 736 C C . PRO A 1 94 ? 13.016 -2.894 -20.886 1.00 55.12 94 PRO A C 1
ATOM 738 O O . PRO A 1 94 ? 13.674 -3.188 -21.875 1.00 55.12 94 PRO A O 1
ATOM 741 N N . LEU A 1 95 ? 12.962 -3.707 -19.824 1.00 50.00 95 LEU A N 1
ATOM 742 C CA . LEU A 1 95 ? 13.649 -5.009 -19.758 1.00 50.00 95 LEU A CA 1
ATOM 743 C C . LEU A 1 95 ? 12.752 -6.191 -20.173 1.00 50.00 95 LEU A C 1
ATOM 745 O O . LEU A 1 95 ? 13.199 -7.336 -20.127 1.00 50.00 95 LEU A O 1
ATOM 749 N N . ILE A 1 96 ? 11.491 -5.927 -20.540 1.00 50.12 96 ILE A N 1
ATOM 750 C CA . ILE A 1 96 ? 10.476 -6.943 -20.882 1.00 50.12 96 ILE A CA 1
ATOM 751 C C . ILE A 1 96 ? 9.896 -6.710 -22.303 1.00 50.12 96 ILE A C 1
ATOM 753 O O . ILE A 1 96 ? 8.986 -7.424 -22.714 1.00 50.12 96 ILE A O 1
ATOM 757 N N . SER A 1 97 ? 10.411 -5.734 -23.071 1.00 45.84 97 SER A N 1
ATOM 758 C CA . SER A 1 97 ? 10.102 -5.553 -24.509 1.00 45.84 97 SER A CA 1
ATOM 759 C C . SER A 1 97 ? 11.170 -6.150 -25.411 1.00 45.84 97 SER A C 1
ATOM 761 O O . SER A 1 97 ? 12.365 -5.935 -25.118 1.00 45.84 97 SER A O 1
#

pLDDT: mean 81.65, std 12.65, range [45.84, 94.12]

Organism: NCBI:txid348720

Foldseek 3Di:
DVVVVVVVVVVVVVPPLVAFDFQDWDAAPNDIFTKHWPVVVVVLVVVQVVCDPPRDPVNVVLQVSQFNHDDPPTTIGGPVSVVVVVVVVVVCVVVPD

Radius of gyration: 17.44 Å; chains: 1; bounding box: 27×30×62 Å

InterPro domains:
  IPR022700 Proteinase, regulatory CLIP domain [PF12032] (27-78)
  IPR038565 Proteinase, regulatory CLIP domain superfamily [G3DSA:3.30.1640.30] (23-81)

Secondary structure (DSSP, 8-state):
-HHHHHHHHHHHHHT----PPTT-EEEETTEEEEEEEGGG-HHHHHHHHHT-SSPPHHHHHHHHHHEEEEETTEEEEEHHHHHHHHHHHHHHGGG--

Sequence (97 aa):
MLLKCLLCFVLTLLTIECYQFEGEHCTADSRPGTCKLLSQCPKLLEEIRRCGSPMPPHMRRRLQELGCGFQLDEPLVCLKGWEEIINAVNLLSPLIS